Protein AF-A0A7R8D986-F1 (afdb_monomer_lite)

Radius of gyration: 17.62 Å; chains: 1; bounding box: 50×38×41 Å

Secondary structure (DSSP, 8-state):
-----TT-HHHHHHHHHHH-SS-SSEEEHHHHHHHHHHHHT-S---HHHHHHHHTTT-SS-SSEEEHHHHHHHHHHHHH-SS-SSS--HHHHHHHHHHHHHHHT--HHHHHHHHHHH-SS-SS---HHHHHHHHHTTS-SSSS-SS---

Structure (mmCIF, N/CA/C/O backbone):
data_AF-A0A7R8D986-F1
#
_entry.id   AF-A0A7R8D986-F1
#
loop_
_atom_site.group_PDB
_atom_site.id
_atom_site.type_symbol
_atom_site.label_atom_id
_atom_site.label_alt_id
_atom_site.label_comp_id
_atom_site.label_asym_id
_atom_site.label_entity_id
_atom_site.label_seq_id
_atom_site.pdbx_PDB_ins_code
_atom_site.Cartn_x
_atom_site.Cartn_y
_atom_site.Cartn_z
_atom_site.occupancy
_atom_site.B_iso_or_equiv
_atom_site.auth_seq_id
_atom_site.auth_comp_id
_atom_site.auth_asym_id
_atom_site.auth_atom_id
_atom_site.pdbx_PDB_model_num
ATOM 1 N N . MET A 1 1 ? 1.540 23.996 8.511 1.00 32.62 1 MET A N 1
ATOM 2 C CA . MET A 1 1 ? 0.911 22.698 8.197 1.00 32.62 1 MET A CA 1
ATOM 3 C C . MET A 1 1 ? 1.943 21.898 7.428 1.00 32.62 1 MET A C 1
ATOM 5 O O . MET A 1 1 ? 2.292 22.328 6.337 1.00 32.62 1 MET A O 1
ATOM 9 N N . ASN A 1 2 ? 2.507 20.838 8.016 1.00 36.06 2 ASN A N 1
ATOM 10 C CA . ASN A 1 2 ? 3.340 19.911 7.250 1.00 36.06 2 ASN A CA 1
ATOM 11 C C . ASN A 1 2 ? 2.400 19.148 6.324 1.00 36.06 2 ASN A C 1
ATOM 13 O O . ASN A 1 2 ? 1.544 18.403 6.794 1.00 36.06 2 ASN A O 1
ATOM 17 N N . VAL A 1 3 ? 2.515 19.403 5.026 1.00 41.81 3 VAL A N 1
ATOM 18 C CA . VAL A 1 3 ? 1.905 18.544 4.015 1.00 41.81 3 VAL A CA 1
ATOM 19 C C . VAL A 1 3 ? 2.599 17.195 4.165 1.00 41.81 3 VAL A C 1
ATOM 21 O O . VAL A 1 3 ? 3.823 17.134 4.070 1.00 41.81 3 VAL A O 1
ATOM 24 N N . LEU A 1 4 ? 1.841 16.155 4.513 1.00 49.06 4 LEU A N 1
ATOM 25 C CA . LEU A 1 4 ? 2.372 14.803 4.652 1.00 49.06 4 LEU A CA 1
ATOM 26 C C . LEU A 1 4 ? 3.023 14.405 3.325 1.00 49.06 4 LEU A C 1
ATOM 28 O O . LEU A 1 4 ? 2.374 14.427 2.279 1.00 49.06 4 LEU A O 1
ATOM 32 N N . ASN A 1 5 ? 4.319 14.124 3.373 1.00 50.72 5 ASN A N 1
ATOM 33 C CA . ASN A 1 5 ? 5.113 13.802 2.205 1.00 50.72 5 ASN A CA 1
ATOM 34 C C . ASN A 1 5 ? 5.192 12.280 2.085 1.00 50.72 5 ASN A C 1
ATOM 36 O O . ASN A 1 5 ? 5.918 11.630 2.824 1.00 50.72 5 ASN A O 1
ATOM 40 N N . PHE A 1 6 ? 4.408 11.699 1.181 1.00 59.72 6 PHE A N 1
ATOM 41 C CA . PHE A 1 6 ? 4.352 10.243 1.010 1.00 59.72 6 PHE A CA 1
ATOM 42 C C . PHE A 1 6 ? 5.547 9.693 0.202 1.00 59.72 6 PHE A C 1
ATOM 44 O O . PHE A 1 6 ? 5.717 8.484 0.113 1.00 59.72 6 PHE A O 1
ATOM 51 N N . ASP A 1 7 ? 6.403 10.572 -0.337 1.00 53.47 7 ASP A N 1
ATOM 52 C CA . ASP A 1 7 ? 7.548 10.258 -1.206 1.00 53.47 7 ASP A CA 1
ATOM 53 C C . ASP A 1 7 ? 8.819 9.744 -0.479 1.00 53.47 7 ASP A C 1
ATOM 55 O O . ASP A 1 7 ? 9.846 9.507 -1.135 1.00 53.47 7 ASP A O 1
ATOM 59 N N . ASN A 1 8 ? 8.817 9.619 0.855 1.00 59.62 8 ASN A N 1
ATOM 60 C CA . ASN A 1 8 ? 9.962 9.115 1.629 1.00 59.62 8 ASN A CA 1
ATOM 61 C C . ASN A 1 8 ? 9.539 7.973 2.579 1.00 59.62 8 ASN A C 1
ATOM 63 O O . ASN A 1 8 ? 8.622 8.172 3.375 1.00 59.62 8 ASN A O 1
ATOM 67 N N . PRO A 1 9 ? 10.207 6.800 2.560 1.00 59.06 9 PRO A N 1
ATOM 68 C CA . PRO A 1 9 ? 9.960 5.723 3.525 1.00 59.06 9 PRO A CA 1
ATOM 69 C C . PRO A 1 9 ? 10.075 6.140 5.002 1.00 59.06 9 PRO A C 1
ATOM 71 O O . PRO A 1 9 ? 9.339 5.610 5.833 1.00 59.06 9 PRO A O 1
ATOM 74 N N . GLU A 1 10 ? 10.945 7.094 5.349 1.00 64.75 10 GLU A N 1
ATOM 75 C CA . GLU A 1 10 ? 11.036 7.614 6.724 1.00 64.75 10 GLU A CA 1
ATOM 76 C C . GLU A 1 10 ? 9.780 8.410 7.112 1.00 64.75 10 GLU A C 1
ATOM 78 O O . GLU A 1 10 ? 9.214 8.192 8.185 1.00 64.75 10 GLU A O 1
ATOM 83 N N . ASP A 1 11 ? 9.277 9.243 6.194 1.00 72.19 11 ASP A N 1
ATOM 84 C CA . ASP A 1 11 ? 8.028 9.989 6.377 1.00 72.19 11 ASP A CA 1
ATOM 85 C C . ASP A 1 11 ? 6.827 9.024 6.477 1.00 72.19 11 ASP A C 1
ATOM 87 O O . ASP A 1 11 ? 5.925 9.234 7.290 1.00 72.19 11 ASP A O 1
ATOM 91 N N . LEU A 1 12 ? 6.824 7.922 5.712 1.00 74.06 12 LEU A N 1
ATOM 92 C CA . LEU A 1 12 ? 5.792 6.877 5.799 1.00 74.06 12 LEU A CA 1
ATOM 93 C C . LEU A 1 12 ? 5.775 6.200 7.172 1.00 74.06 12 LEU A C 1
ATOM 95 O O . LEU A 1 12 ? 4.698 5.957 7.720 1.00 74.06 12 LEU A O 1
ATOM 99 N N . LYS A 1 13 ? 6.950 5.933 7.751 1.00 79.19 13 LYS A N 1
ATOM 100 C CA . LYS A 1 13 ? 7.065 5.335 9.087 1.00 79.19 13 LYS A CA 1
ATOM 101 C C . LYS A 1 13 ? 6.571 6.279 10.173 1.00 79.19 13 LYS A C 1
ATOM 103 O O . LYS A 1 13 ? 5.851 5.851 11.073 1.00 79.19 13 LYS A O 1
ATOM 108 N N . GLU A 1 14 ? 6.882 7.568 10.064 1.00 82.50 14 GLU A N 1
ATOM 109 C CA . GLU A 1 14 ? 6.310 8.583 10.950 1.00 82.50 14 GLU A CA 1
ATOM 110 C C . GLU A 1 14 ? 4.788 8.688 10.825 1.00 82.50 14 GLU A C 1
ATOM 112 O O . GLU A 1 14 ? 4.104 8.908 11.824 1.00 82.50 14 GLU A O 1
ATOM 117 N N . ILE A 1 15 ? 4.246 8.575 9.611 1.00 80.75 15 ILE A N 1
ATOM 118 C CA . ILE A 1 15 ? 2.798 8.605 9.387 1.00 80.75 15 ILE A CA 1
ATOM 119 C C . ILE A 1 15 ? 2.147 7.388 10.041 1.00 80.75 15 ILE A C 1
ATOM 121 O O . ILE A 1 15 ? 1.174 7.566 10.768 1.00 80.75 15 ILE A O 1
ATOM 125 N N . PHE A 1 16 ? 2.706 6.191 9.849 1.00 85.06 16 PHE A N 1
ATOM 126 C CA . PHE A 1 16 ? 2.220 4.971 10.494 1.00 85.06 16 PHE A CA 1
ATOM 127 C C . PHE A 1 16 ? 2.184 5.129 12.018 1.00 85.06 16 PHE A C 1
ATOM 129 O O . PHE A 1 16 ? 1.139 4.958 12.632 1.00 85.06 16 PHE A O 1
ATOM 136 N N . GLN A 1 17 ? 3.279 5.603 12.618 1.00 86.44 17 GLN A N 1
ATOM 137 C CA . GLN A 1 17 ? 3.359 5.859 14.063 1.00 86.44 17 GLN A CA 1
ATOM 138 C C . GLN A 1 17 ? 2.419 6.966 14.564 1.00 86.44 17 GLN A C 1
ATOM 140 O O . GLN A 1 17 ? 2.131 7.037 15.755 1.00 86.44 17 GLN A O 1
ATOM 145 N N . LYS A 1 18 ? 1.981 7.881 13.692 1.00 84.50 18 LYS A N 1
ATOM 146 C CA . LYS A 1 18 ? 0.973 8.903 14.026 1.00 84.50 18 LYS A CA 1
ATOM 147 C C . LYS A 1 18 ? -0.455 8.366 13.923 1.00 84.50 18 LYS A C 1
ATOM 149 O O . LYS A 1 18 ? -1.350 8.964 14.522 1.00 84.50 18 LYS A O 1
ATOM 154 N N . MET A 1 19 ? -0.673 7.305 13.146 1.00 86.19 19 MET A N 1
ATOM 155 C CA . MET A 1 19 ? -1.956 6.606 13.063 1.00 86.19 19 MET A CA 1
ATOM 156 C C . MET A 1 19 ? -2.134 5.609 14.203 1.00 86.19 19 MET A C 1
ATOM 158 O O . MET A 1 19 ? -3.204 5.596 14.795 1.00 86.19 19 MET A O 1
ATOM 162 N N . ASP A 1 20 ? -1.089 4.835 14.497 1.00 88.94 20 ASP A N 1
ATOM 163 C CA . ASP A 1 20 ? -1.016 3.848 15.578 1.00 88.94 20 ASP A CA 1
ATOM 164 C C . ASP A 1 20 ? -0.971 4.566 16.942 1.00 88.94 20 ASP A C 1
ATOM 166 O O . ASP A 1 20 ? 0.075 5.033 17.413 1.00 88.94 20 ASP A O 1
ATOM 170 N N . TRP A 1 21 ? -2.148 4.786 17.528 1.00 85.69 21 TRP A N 1
ATOM 171 C CA . TRP A 1 21 ? -2.323 5.607 18.727 1.00 85.69 21 TRP A CA 1
ATOM 172 C C . TRP A 1 21 ? -2.028 4.828 19.995 1.00 85.69 21 TRP A C 1
ATOM 174 O O . TRP 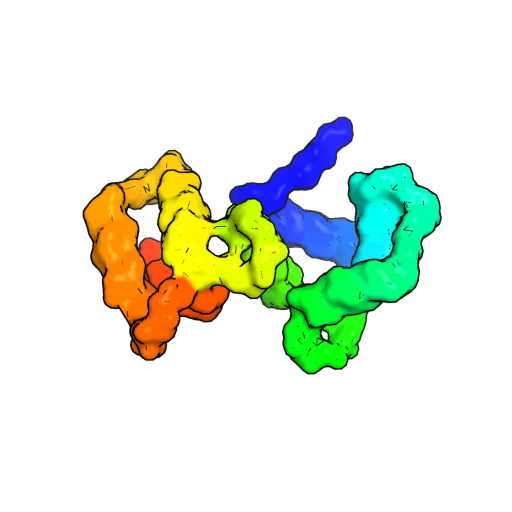A 1 21 ? -1.478 5.400 20.947 1.00 85.69 21 TRP A O 1
ATOM 184 N N . ASP A 1 22 ? -2.415 3.557 20.028 1.00 88.69 22 ASP A N 1
ATOM 185 C CA . ASP A 1 22 ? -2.142 2.676 21.158 1.00 88.69 22 ASP A CA 1
ATOM 186 C C . ASP A 1 22 ? -0.745 2.037 21.099 1.00 88.69 22 ASP A C 1
ATOM 188 O O . ASP A 1 22 ? -0.256 1.562 22.131 1.00 88.69 22 ASP A O 1
ATOM 192 N N . LYS A 1 23 ? -0.042 2.188 19.968 1.00 88.19 23 LYS A N 1
ATOM 193 C CA . LYS A 1 23 ? 1.329 1.722 19.729 1.00 88.19 23 LYS A CA 1
ATOM 194 C C . LYS A 1 23 ? 1.439 0.209 19.790 1.00 88.19 23 LYS A C 1
ATOM 196 O O . LYS A 1 23 ? 2.467 -0.311 20.240 1.00 88.19 23 LYS A O 1
ATOM 201 N N . ASP A 1 24 ? 0.388 -0.486 19.371 1.00 90.31 24 ASP A N 1
ATOM 202 C CA . ASP A 1 24 ? 0.379 -1.942 19.292 1.00 90.31 24 ASP A CA 1
ATOM 203 C C . ASP A 1 24 ? 1.135 -2.477 18.060 1.00 90.31 24 ASP A C 1
ATOM 205 O O . ASP A 1 24 ? 1.409 -3.677 17.969 1.00 90.31 24 ASP A O 1
ATOM 209 N N . GLY A 1 25 ? 1.583 -1.577 17.174 1.00 87.06 25 GLY A N 1
ATOM 210 C CA . GLY A 1 25 ? 2.324 -1.903 15.959 1.00 87.06 25 GLY A CA 1
ATOM 211 C C . GLY A 1 25 ? 1.424 -2.211 14.765 1.00 87.06 25 GLY A C 1
ATOM 212 O O . GLY A 1 25 ? 1.930 -2.627 13.717 1.00 87.06 25 GLY A O 1
ATOM 213 N N . THR A 1 26 ? 0.118 -1.999 14.901 1.00 91.19 26 THR A N 1
ATOM 214 C CA . THR A 1 26 ? -0.894 -2.172 13.866 1.00 91.19 26 THR A CA 1
ATOM 215 C C . THR A 1 26 ? -1.815 -0.955 13.802 1.00 91.19 26 THR A C 1
ATOM 217 O O . THR A 1 26 ? -1.811 -0.098 14.676 1.00 91.19 26 THR A O 1
ATOM 220 N N . ILE A 1 27 ? -2.573 -0.817 12.715 1.00 91.12 27 ILE A N 1
ATOM 221 C CA . ILE A 1 27 ? -3.596 0.224 12.592 1.00 91.12 27 ILE A CA 1
ATOM 222 C C . ILE A 1 27 ? -4.955 -0.456 12.533 1.00 91.12 27 ILE A C 1
ATOM 224 O O . ILE A 1 27 ? -5.314 -1.109 11.548 1.00 91.12 27 ILE A O 1
ATOM 228 N N . SER A 1 28 ? -5.744 -0.247 13.577 1.00 92.06 28 SER A N 1
ATOM 229 C CA . SER A 1 28 ? -7.129 -0.692 13.636 1.00 92.06 28 SER A CA 1
ATOM 230 C C . SER A 1 28 ? -8.039 0.155 12.737 1.00 92.06 28 SER A C 1
ATOM 232 O O . SER A 1 28 ? -7.762 1.311 12.395 1.00 92.06 28 SER A O 1
ATOM 234 N N . LEU A 1 29 ? -9.218 -0.374 12.400 1.00 89.50 29 LEU A N 1
ATOM 235 C CA . LEU A 1 29 ? -10.224 0.364 11.624 1.00 89.50 29 LEU A CA 1
ATOM 236 C C . LEU A 1 29 ? -10.662 1.681 12.300 1.00 89.50 29 LEU A C 1
ATOM 238 O O . LEU A 1 29 ? -11.018 2.649 11.621 1.00 89.50 29 LEU A O 1
ATOM 242 N N . GLY A 1 30 ? -10.622 1.738 13.635 1.00 89.50 30 GLY A N 1
ATOM 243 C CA . GLY A 1 30 ? -10.915 2.947 14.406 1.00 89.50 30 GLY A CA 1
ATOM 244 C C . GLY A 1 30 ? -9.854 4.034 14.222 1.00 89.50 30 GLY A C 1
ATOM 245 O O . GLY A 1 30 ? -10.196 5.196 13.987 1.00 89.50 30 GLY A O 1
ATOM 246 N N . GLU A 1 31 ? -8.583 3.649 14.263 1.00 90.69 31 GLU A N 1
ATOM 247 C CA . GLU A 1 31 ? -7.441 4.546 14.056 1.00 90.69 31 GLU A CA 1
ATOM 248 C C . GLU A 1 31 ? -7.368 5.033 12.613 1.00 90.69 31 GLU A C 1
ATOM 250 O O . GLU A 1 31 ? -7.259 6.236 12.364 1.00 90.69 31 GLU A O 1
ATOM 255 N N . PHE A 1 32 ? -7.573 4.132 11.650 1.00 87.69 32 PHE A N 1
ATOM 256 C CA . PHE A 1 32 ? -7.655 4.485 10.235 1.00 87.69 32 PHE A CA 1
ATOM 257 C C . PHE A 1 32 ? -8.776 5.504 9.965 1.00 87.69 32 PHE A C 1
ATOM 259 O O . PHE A 1 32 ? -8.581 6.501 9.262 1.00 87.69 32 PHE A O 1
ATOM 266 N N . LYS A 1 33 ? -9.949 5.326 10.593 1.00 87.50 33 LYS A N 1
ATOM 267 C CA . LYS A 1 33 ? -11.067 6.282 10.511 1.00 87.50 33 LYS A CA 1
ATOM 268 C C . LYS A 1 33 ? -10.698 7.648 11.081 1.00 87.50 33 LYS A C 1
ATOM 270 O O . LYS A 1 33 ? -11.029 8.672 10.479 1.00 87.50 33 LYS A O 1
ATOM 275 N N . ALA A 1 34 ? -10.052 7.677 12.243 1.00 86.50 34 ALA A N 1
ATOM 276 C CA . ALA A 1 34 ? -9.629 8.918 12.883 1.00 86.50 34 ALA A CA 1
ATOM 277 C C . ALA A 1 34 ? -8.593 9.667 12.032 1.00 86.50 34 ALA A C 1
ATOM 279 O O . ALA A 1 34 ? -8.692 10.888 11.852 1.00 86.50 34 ALA A O 1
ATOM 280 N N . PHE A 1 35 ? -7.654 8.932 11.437 1.00 84.38 35 PHE A N 1
ATOM 281 C CA . PHE A 1 35 ? -6.670 9.489 10.522 1.00 84.38 35 PHE A CA 1
ATOM 282 C C . PHE A 1 35 ? -7.314 10.081 9.262 1.00 84.38 35 PHE A C 1
ATOM 284 O O . PHE A 1 35 ? -6.998 11.214 8.885 1.00 84.38 35 PHE A O 1
ATOM 291 N N . LEU A 1 36 ? -8.258 9.369 8.634 1.00 81.12 36 LEU A N 1
ATOM 292 C CA . LEU A 1 36 ? -8.953 9.853 7.436 1.00 81.12 36 LEU A CA 1
ATOM 293 C C . LEU A 1 36 ? -9.750 11.131 7.700 1.00 81.12 36 LEU A C 1
ATOM 295 O O . LEU A 1 36 ? -9.666 12.067 6.906 1.00 81.12 36 LEU A O 1
ATOM 299 N N . LYS A 1 37 ? -10.465 11.206 8.830 1.00 82.75 37 LYS A N 1
ATOM 300 C CA . LYS A 1 37 ? -11.172 12.430 9.245 1.00 82.75 37 LYS A CA 1
ATOM 301 C C . LYS A 1 37 ? -10.222 13.616 9.376 1.00 82.75 37 LYS A C 1
ATOM 303 O O . LYS A 1 37 ? -10.495 14.694 8.855 1.00 82.75 37 LYS A O 1
ATOM 308 N N . THR A 1 38 ? -9.087 13.393 10.035 1.00 79.00 38 THR A N 1
ATOM 309 C CA . THR A 1 38 ? -8.076 14.431 10.274 1.00 79.00 38 THR A CA 1
ATOM 310 C C . THR A 1 38 ? -7.437 14.903 8.968 1.00 79.00 38 THR A C 1
ATOM 312 O O . THR A 1 38 ? -7.262 16.100 8.759 1.00 79.00 38 THR A O 1
ATOM 315 N N . THR A 1 39 ? -7.133 13.975 8.061 1.00 72.94 39 THR A N 1
ATOM 316 C CA . THR A 1 39 ? -6.443 14.262 6.794 1.00 72.94 39 THR A CA 1
ATOM 317 C C . THR A 1 39 ? -7.350 14.933 5.769 1.00 72.94 39 THR A C 1
ATOM 319 O O . THR A 1 39 ? -6.936 15.882 5.107 1.00 72.94 39 THR A O 1
ATOM 322 N N . ARG A 1 40 ? -8.598 14.467 5.644 1.00 73.12 40 ARG A N 1
ATOM 323 C CA . ARG A 1 40 ? -9.588 15.038 4.716 1.00 73.12 40 ARG A CA 1
ATOM 324 C C . ARG A 1 40 ? -10.253 16.301 5.262 1.00 73.12 40 ARG A C 1
ATOM 326 O O . ARG A 1 40 ? -10.950 16.978 4.515 1.00 73.12 40 ARG A O 1
ATOM 333 N N . ASN A 1 41 ? -10.021 16.631 6.537 1.00 74.50 41 ASN A N 1
ATOM 334 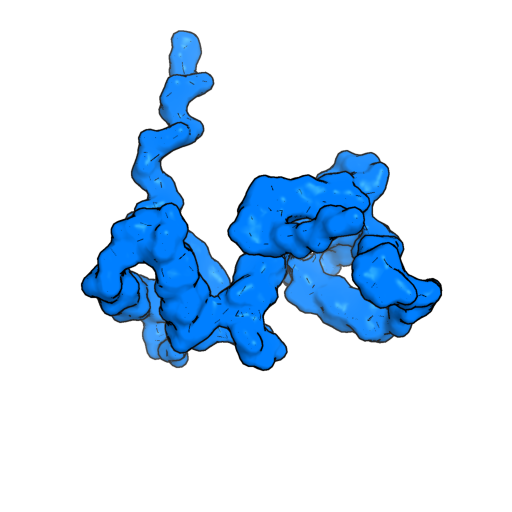C CA . ASN A 1 41 ? -10.702 17.712 7.247 1.00 74.50 41 ASN A CA 1
ATOM 335 C C . ASN A 1 41 ? -12.239 17.588 7.130 1.00 74.50 41 ASN A C 1
ATOM 337 O O . ASN A 1 41 ? -12.950 18.575 6.946 1.00 74.50 41 ASN A O 1
ATOM 341 N N . GLU A 1 42 ? -12.735 16.347 7.191 1.00 76.69 42 GLU A N 1
ATOM 342 C CA . GLU A 1 42 ? -14.151 15.982 7.092 1.00 76.69 42 GLU A CA 1
ATOM 343 C C . GLU A 1 42 ? -14.648 15.454 8.450 1.00 76.69 42 GLU A C 1
ATOM 345 O O . GLU A 1 42 ? -14.007 14.609 9.081 1.00 76.69 42 GLU A O 1
ATOM 350 N N . GLU A 1 43 ? -15.822 15.907 8.905 1.00 70.94 43 GLU A N 1
ATOM 351 C CA . GLU A 1 43 ? -16.392 15.488 10.200 1.00 70.94 43 GLU A CA 1
ATOM 352 C C . GLU A 1 43 ? -16.907 14.035 10.195 1.00 70.94 43 GLU A C 1
ATOM 354 O O . GLU A 1 43 ? -16.973 13.364 11.237 1.00 70.94 43 GLU A O 1
ATOM 359 N N . SER A 1 44 ? -17.229 13.504 9.015 1.00 73.88 44 SER A N 1
ATOM 360 C CA . SER A 1 44 ? -17.770 12.160 8.828 1.00 73.88 44 SER A CA 1
ATOM 361 C C . SER A 1 44 ? -17.157 11.482 7.612 1.00 73.88 44 SER A C 1
ATOM 363 O O . SER A 1 44 ? -17.203 12.029 6.519 1.00 73.88 44 SER A O 1
ATOM 365 N N . VAL A 1 45 ? -16.677 10.257 7.807 1.00 77.31 45 VAL A N 1
ATOM 366 C CA . VAL A 1 45 ? -16.308 9.341 6.725 1.00 77.31 45 VAL A CA 1
ATOM 367 C C . VAL A 1 45 ? -17.416 8.298 6.642 1.00 77.31 45 VAL A C 1
ATOM 369 O O . VAL A 1 45 ? -17.872 7.822 7.686 1.00 77.31 45 VAL A O 1
ATOM 372 N N . ASN A 1 46 ? -17.872 7.980 5.432 1.00 84.81 46 ASN A N 1
ATOM 373 C CA . ASN A 1 46 ? -18.855 6.925 5.212 1.00 84.81 46 ASN A CA 1
ATOM 374 C C . ASN A 1 46 ? -18.256 5.570 5.632 1.00 84.81 46 ASN A C 1
ATOM 376 O O . ASN A 1 46 ? -17.161 5.220 5.198 1.00 84.81 46 ASN A O 1
ATOM 380 N N . ASP A 1 47 ? -18.965 4.815 6.472 1.00 85.50 47 ASP A N 1
ATOM 381 C CA . ASP A 1 47 ? -18.476 3.537 7.000 1.00 85.50 47 ASP A CA 1
ATOM 382 C C . ASP A 1 47 ? -18.272 2.470 5.912 1.00 85.50 47 ASP A C 1
ATOM 384 O O . ASP A 1 47 ? -17.371 1.644 6.043 1.00 85.50 47 ASP A O 1
ATOM 388 N N . ASP A 1 48 ? -19.055 2.490 4.832 1.00 85.75 48 ASP A N 1
ATOM 389 C CA . ASP A 1 48 ? -18.894 1.562 3.707 1.00 85.75 48 ASP A CA 1
ATOM 390 C C . ASP A 1 48 ? -17.657 1.913 2.869 1.00 85.75 48 ASP A C 1
ATOM 392 O O . ASP A 1 48 ? -16.893 1.029 2.487 1.00 85.75 48 ASP A O 1
ATOM 396 N N . GLU A 1 49 ? -17.409 3.207 2.637 1.00 82.44 49 GLU A N 1
ATOM 397 C CA . GLU A 1 49 ? -16.200 3.690 1.952 1.00 82.44 49 GLU A CA 1
ATOM 398 C C . GLU A 1 49 ? -14.945 3.406 2.786 1.00 82.44 49 GLU A C 1
ATOM 400 O O . GLU A 1 49 ? -13.940 2.938 2.255 1.00 82.44 49 GLU A O 1
ATOM 405 N N . LEU A 1 50 ? -15.027 3.625 4.102 1.00 85.25 50 LEU A N 1
ATOM 406 C CA . LEU A 1 50 ? -13.967 3.316 5.054 1.00 85.25 50 LEU A CA 1
ATOM 407 C C . LEU A 1 50 ? -13.610 1.831 5.020 1.00 85.25 50 LEU A C 1
ATOM 409 O O . LEU A 1 50 ? -12.439 1.499 4.873 1.00 85.25 50 LEU A O 1
ATOM 413 N N . LYS A 1 51 ? -14.605 0.945 5.143 1.00 85.19 51 LYS A N 1
ATOM 414 C CA . LYS A 1 51 ? -14.391 -0.509 5.103 1.00 85.19 51 LYS A CA 1
ATOM 415 C C . LYS A 1 51 ? -13.822 -0.955 3.766 1.00 85.19 51 LYS A C 1
ATOM 417 O O . LYS A 1 51 ? -12.940 -1.804 3.742 1.00 85.19 51 LYS A O 1
ATOM 422 N N . LEU A 1 52 ? -14.292 -0.370 2.664 1.00 84.25 52 LEU A N 1
ATOM 423 C CA . LEU A 1 52 ? -13.771 -0.674 1.336 1.00 84.25 52 LEU A CA 1
ATOM 424 C C . LEU A 1 52 ? -12.308 -0.240 1.189 1.00 84.25 52 LEU A C 1
ATOM 426 O O . LEU A 1 52 ? -11.512 -0.984 0.630 1.00 84.25 52 LEU A O 1
ATOM 430 N N . ALA A 1 53 ? -11.949 0.950 1.673 1.00 82.12 53 ALA A N 1
ATOM 431 C CA . ALA A 1 53 ? -10.569 1.430 1.653 1.00 82.12 53 ALA A CA 1
ATOM 432 C C . ALA A 1 53 ? -9.670 0.597 2.575 1.00 82.12 53 ALA A C 1
ATOM 434 O O . ALA A 1 53 ? -8.575 0.224 2.172 1.00 82.12 53 ALA A O 1
ATOM 435 N N . PHE A 1 54 ? -10.157 0.259 3.769 1.00 86.00 54 PHE A N 1
ATOM 436 C CA . PHE A 1 54 ? -9.446 -0.575 4.732 1.00 86.00 54 PHE A CA 1
ATOM 437 C C . PHE A 1 54 ? -9.170 -1.969 4.159 1.00 86.00 54 PHE A C 1
ATOM 439 O O . PHE A 1 54 ? -8.023 -2.387 4.106 1.00 86.00 54 PHE A O 1
ATOM 446 N N . SER A 1 55 ? -10.188 -2.627 3.598 1.00 85.94 55 SER A N 1
ATOM 447 C CA . SER A 1 55 ? -10.075 -3.958 2.980 1.00 85.94 55 SER A CA 1
ATOM 448 C C . SER A 1 55 ? -9.184 -4.001 1.733 1.00 85.94 55 SER A C 1
ATOM 450 O O . SER A 1 55 ? -8.855 -5.083 1.260 1.00 85.94 55 SER A O 1
ATOM 452 N N . LYS A 1 56 ? -8.827 -2.852 1.148 1.00 81.38 56 LYS A N 1
ATOM 453 C CA . LYS A 1 56 ? -7.836 -2.798 0.063 1.00 81.38 56 LYS A CA 1
ATOM 454 C C . LYS A 1 56 ? -6.396 -2.817 0.576 1.00 81.38 56 LYS A C 1
ATOM 456 O O . LYS A 1 56 ? -5.500 -3.079 -0.222 1.00 81.38 56 LYS A O 1
ATOM 461 N N . ILE A 1 57 ? -6.189 -2.458 1.842 1.00 83.81 57 ILE A N 1
ATOM 462 C CA . ILE A 1 57 ? -4.879 -2.377 2.493 1.00 83.81 57 ILE A CA 1
ATOM 463 C C . ILE A 1 57 ? -4.652 -3.615 3.359 1.00 83.81 57 ILE A C 1
ATOM 465 O O . ILE A 1 57 ? -3.572 -4.176 3.299 1.00 83.81 57 ILE A O 1
ATOM 469 N N . ASP A 1 58 ? -5.667 -4.034 4.112 1.00 88.06 58 ASP A N 1
ATOM 470 C CA . ASP A 1 58 ? -5.705 -5.279 4.884 1.00 88.06 58 ASP A CA 1
ATOM 471 C C . ASP A 1 58 ? -5.751 -6.478 3.920 1.00 88.06 58 ASP A C 1
ATOM 473 O O . ASP A 1 58 ? -6.806 -6.808 3.365 1.00 88.06 58 ASP A O 1
ATOM 477 N N . ILE A 1 59 ? -4.581 -7.053 3.629 1.00 82.38 59 ILE A N 1
ATOM 478 C CA . ILE A 1 59 ? -4.408 -8.121 2.636 1.00 82.38 59 ILE A CA 1
ATOM 479 C C . ILE A 1 59 ? -4.701 -9.479 3.263 1.00 82.38 59 ILE A C 1
ATOM 481 O O . ILE A 1 59 ? -5.262 -10.353 2.593 1.00 82.38 59 ILE A O 1
ATOM 485 N N . ASP A 1 60 ? -4.309 -9.675 4.522 1.00 83.38 60 ASP A N 1
ATOM 486 C CA . ASP A 1 60 ? -4.504 -10.948 5.215 1.00 83.38 60 ASP A CA 1
ATOM 487 C C . ASP A 1 60 ? -5.896 -11.097 5.859 1.00 83.38 60 ASP A C 1
ATOM 489 O O . ASP A 1 60 ? -6.322 -12.221 6.152 1.00 83.38 60 ASP A O 1
ATOM 493 N N . GLY A 1 61 ? -6.653 -10.001 5.965 1.00 85.19 61 GLY A N 1
ATOM 494 C CA . GLY A 1 61 ? -8.034 -9.980 6.432 1.00 85.19 61 GLY A CA 1
ATOM 495 C C . GLY A 1 61 ? -8.166 -10.123 7.945 1.00 85.19 61 GLY A C 1
ATOM 496 O O . GLY A 1 61 ? -9.246 -10.491 8.434 1.00 85.19 61 GLY A O 1
ATOM 497 N N . ASP A 1 62 ? -7.097 -9.880 8.706 1.00 89.44 62 ASP A N 1
ATOM 498 C CA . ASP A 1 62 ? -7.121 -9.954 10.165 1.00 89.44 62 ASP A CA 1
ATOM 499 C C . ASP A 1 62 ? -7.782 -8.729 10.826 1.00 89.44 62 ASP A C 1
ATOM 501 O O . ASP A 1 62 ? -8.050 -8.759 12.029 1.00 89.44 62 ASP A O 1
ATOM 505 N N . HIS A 1 63 ? -8.195 -7.739 10.022 1.00 87.62 63 HIS A N 1
ATOM 506 C CA . HIS A 1 63 ? -8.805 -6.467 10.424 1.00 87.62 63 HIS A CA 1
ATOM 507 C C . HIS A 1 63 ? -7.835 -5.481 11.095 1.00 87.62 63 HIS A C 1
ATOM 509 O O . HIS A 1 63 ? -8.284 -4.504 11.712 1.00 87.62 63 HIS A O 1
ATOM 515 N N . TYR A 1 64 ? -6.531 -5.692 10.928 1.00 91.06 64 TYR A N 1
ATOM 516 C CA . TYR A 1 64 ? -5.455 -4.827 11.391 1.00 91.06 64 TYR A CA 1
ATOM 517 C C . TYR A 1 64 ? -4.480 -4.559 10.248 1.00 91.06 64 TYR A C 1
ATOM 519 O O . TYR A 1 64 ? -3.967 -5.470 9.623 1.00 91.06 64 TYR A O 1
ATOM 527 N N . ILE A 1 65 ? -4.162 -3.291 9.994 1.00 88.88 65 ILE A N 1
ATOM 528 C CA . ILE A 1 65 ? -3.159 -2.956 8.980 1.00 88.88 65 ILE A CA 1
ATOM 529 C C . ILE A 1 65 ? -1.777 -2.985 9.632 1.00 88.88 65 ILE A C 1
ATOM 531 O O . ILE A 1 65 ? -1.456 -2.134 10.468 1.00 88.88 65 ILE A O 1
ATOM 535 N N . LYS A 1 66 ? -0.933 -3.929 9.225 1.00 89.50 66 LYS A N 1
ATOM 536 C CA . LYS A 1 66 ? 0.469 -4.010 9.670 1.00 89.50 66 LYS A CA 1
ATOM 537 C C . LYS A 1 66 ? 1.345 -3.014 8.923 1.00 89.50 66 LYS A C 1
ATOM 539 O O . LYS A 1 66 ? 0.989 -2.505 7.860 1.00 89.50 66 LYS A O 1
ATOM 544 N N . TRP A 1 67 ? 2.544 -2.760 9.452 1.00 84.06 67 TRP A N 1
ATOM 545 C CA . TRP A 1 67 ? 3.535 -1.910 8.779 1.00 84.06 67 TRP A CA 1
ATOM 546 C C . TRP A 1 67 ? 3.809 -2.359 7.337 1.00 84.06 67 TRP A C 1
ATOM 548 O O . TRP A 1 67 ? 3.897 -1.527 6.437 1.00 84.06 67 TRP A O 1
ATOM 558 N N . GLU A 1 68 ? 3.924 -3.667 7.120 1.00 81.44 68 GLU A N 1
ATOM 559 C CA . GLU A 1 68 ? 4.200 -4.264 5.813 1.00 81.44 68 GLU A CA 1
ATOM 560 C C . GLU A 1 68 ? 3.087 -3.920 4.817 1.00 81.44 68 GLU A C 1
ATOM 562 O O . GLU A 1 68 ? 3.356 -3.321 3.777 1.00 81.44 68 GLU A O 1
ATOM 567 N N . GLU A 1 69 ? 1.834 -4.169 5.192 1.00 85.12 69 GLU A N 1
ATOM 568 C CA . GLU A 1 69 ? 0.641 -3.862 4.396 1.00 85.12 69 GLU A CA 1
ATOM 569 C C . GLU A 1 69 ? 0.470 -2.363 4.141 1.00 85.12 69 GLU A C 1
ATOM 571 O O . GLU A 1 69 ? 0.174 -1.934 3.024 1.00 85.12 69 GLU A O 1
ATOM 576 N N . PHE A 1 70 ? 0.721 -1.540 5.160 1.00 83.56 70 PHE A N 1
ATOM 577 C CA . PHE A 1 70 ? 0.682 -0.089 5.035 1.00 83.56 70 PHE A CA 1
ATOM 578 C C . PHE A 1 70 ? 1.739 0.421 4.055 1.00 83.56 70 PHE A C 1
ATOM 580 O O . PHE A 1 70 ? 1.438 1.229 3.172 1.00 83.56 70 PHE A O 1
ATOM 587 N N . SER A 1 71 ? 2.981 -0.045 4.199 1.00 76.69 71 SER A N 1
ATOM 588 C CA . SER A 1 71 ? 4.085 0.350 3.326 1.00 76.69 71 SER A CA 1
ATOM 589 C C . SER A 1 71 ? 3.825 -0.080 1.884 1.00 76.69 71 SER A C 1
ATOM 591 O O . SER A 1 71 ? 4.044 0.703 0.960 1.00 76.69 71 SER A O 1
ATOM 593 N N . ASP A 1 72 ? 3.242 -1.261 1.696 1.00 75.44 72 ASP A N 1
ATOM 594 C CA . ASP A 1 72 ? 2.896 -1.818 0.395 1.00 75.44 72 ASP A CA 1
ATOM 595 C C . ASP A 1 72 ? 1.790 -1.033 -0.282 1.00 75.44 72 ASP A C 1
ATOM 597 O O . ASP A 1 72 ? 1.926 -0.656 -1.448 1.00 75.44 72 ASP A O 1
ATOM 601 N N . ALA A 1 73 ? 0.727 -0.715 0.454 1.00 76.31 73 ALA A N 1
ATOM 602 C CA . ALA A 1 73 ? -0.344 0.129 -0.047 1.00 76.31 73 ALA A CA 1
ATOM 603 C C . ALA A 1 73 ? 0.171 1.525 -0.417 1.00 76.31 73 ALA A C 1
ATOM 605 O O . ALA A 1 73 ? -0.178 2.046 -1.475 1.00 76.31 73 ALA A O 1
ATOM 606 N N . MET A 1 74 ? 1.042 2.121 0.399 1.00 74.56 74 MET A N 1
ATOM 607 C CA . MET A 1 74 ? 1.610 3.446 0.127 1.00 74.56 74 MET A CA 1
ATOM 608 C C . MET A 1 74 ? 2.558 3.452 -1.074 1.00 74.56 74 MET A C 1
ATOM 610 O O . MET A 1 74 ? 2.551 4.406 -1.856 1.00 74.56 74 MET A O 1
ATOM 614 N N . ILE A 1 75 ? 3.352 2.396 -1.258 1.00 68.44 75 ILE A N 1
ATOM 615 C CA . ILE A 1 75 ? 4.177 2.205 -2.457 1.00 68.44 75 ILE A CA 1
ATOM 616 C C . ILE A 1 75 ? 3.271 2.031 -3.676 1.00 68.44 75 ILE A C 1
ATOM 618 O O . ILE A 1 75 ? 3.466 2.697 -4.693 1.00 68.44 75 ILE A O 1
ATOM 622 N N . LYS A 1 76 ? 2.236 1.195 -3.564 1.00 67.81 76 LYS A N 1
ATOM 623 C CA . LYS A 1 76 ? 1.276 0.949 -4.639 1.00 67.81 76 LYS A CA 1
ATOM 624 C C . LYS A 1 76 ? 0.576 2.235 -5.070 1.00 67.81 76 LYS A C 1
ATOM 626 O O . LYS A 1 76 ? 0.596 2.529 -6.253 1.00 67.81 76 LYS A O 1
ATOM 631 N N . ILE A 1 77 ? 0.073 3.050 -4.142 1.00 67.25 77 ILE A N 1
ATOM 632 C CA . ILE A 1 77 ? -0.580 4.343 -4.435 1.00 67.25 77 ILE A CA 1
ATOM 633 C C . ILE A 1 77 ? 0.364 5.325 -5.152 1.00 67.25 77 ILE A C 1
ATOM 635 O O . ILE A 1 77 ? -0.073 6.124 -5.976 1.00 67.25 77 ILE A O 1
ATOM 639 N N . GLN A 1 78 ? 1.665 5.290 -4.855 1.00 66.00 78 GLN A N 1
ATOM 640 C CA . GLN A 1 78 ? 2.640 6.169 -5.510 1.00 66.00 78 GLN A CA 1
ATOM 641 C C . GLN A 1 78 ? 3.004 5.730 -6.932 1.00 66.00 78 GLN A C 1
ATOM 643 O O . GLN A 1 78 ? 3.403 6.567 -7.748 1.00 66.00 78 GLN A O 1
ATOM 648 N N . ILE A 1 79 ? 2.901 4.432 -7.218 1.00 67.19 79 ILE A N 1
ATOM 649 C CA . ILE A 1 79 ? 3.267 3.841 -8.509 1.00 67.19 79 ILE A CA 1
ATOM 650 C C . ILE A 1 79 ? 2.044 3.748 -9.428 1.00 67.19 79 ILE A C 1
ATOM 652 O O . ILE A 1 79 ? 2.144 4.111 -10.601 1.00 67.19 79 ILE A O 1
ATOM 656 N N . ASP A 1 80 ? 0.905 3.312 -8.893 1.00 68.81 80 ASP A N 1
ATOM 657 C CA . ASP A 1 80 ? -0.388 3.177 -9.566 1.00 68.81 80 ASP A CA 1
ATOM 658 C C . ASP A 1 80 ? -0.993 4.562 -9.860 1.00 68.81 80 ASP A C 1
ATOM 660 O O . ASP A 1 80 ? -1.830 5.107 -9.140 1.00 68.81 80 ASP A O 1
ATOM 664 N N . TYR A 1 81 ? -0.501 5.177 -10.935 1.00 68.12 81 TYR A N 1
ATOM 665 C CA . TYR A 1 81 ? -0.869 6.533 -11.332 1.00 68.12 81 TYR A CA 1
ATOM 666 C C . TYR A 1 81 ? -2.314 6.643 -11.836 1.00 68.12 81 TYR A C 1
ATOM 668 O O . TYR A 1 81 ? -2.889 7.734 -11.790 1.00 68.12 81 TYR A O 1
ATOM 676 N N . ASN A 1 82 ? -2.881 5.563 -12.378 1.00 68.50 82 ASN A N 1
ATOM 677 C CA . ASN A 1 82 ? -4.250 5.549 -12.893 1.00 68.50 82 ASN A CA 1
ATOM 678 C C . ASN A 1 82 ? -5.278 5.063 -11.843 1.00 68.50 82 ASN A C 1
ATOM 680 O O . ASN A 1 82 ? -6.479 5.240 -12.061 1.00 68.50 82 ASN A O 1
ATOM 684 N N . ASN A 1 83 ? -4.803 4.548 -10.700 1.00 65.94 83 ASN A N 1
ATOM 685 C CA . ASN A 1 83 ? -5.576 4.037 -9.569 1.00 65.94 83 ASN A CA 1
ATOM 686 C C . ASN A 1 83 ? -6.531 2.893 -9.958 1.00 65.94 83 ASN A C 1
ATOM 688 O O . ASN A 1 83 ? -7.636 2.782 -9.414 1.00 65.94 83 ASN A O 1
ATOM 692 N N . ASP A 1 84 ? -6.134 2.071 -10.933 1.00 71.25 84 ASP A N 1
ATOM 693 C CA . ASP A 1 84 ? -6.887 0.894 -11.377 1.00 71.25 84 ASP A CA 1
ATOM 694 C C . ASP A 1 84 ? -6.647 -0.335 -10.485 1.00 71.25 84 ASP A C 1
ATOM 696 O O . ASP A 1 84 ? -7.349 -1.343 -10.612 1.00 71.25 84 ASP A O 1
ATOM 700 N N . GLY A 1 85 ? -5.728 -0.228 -9.522 1.00 65.38 85 GLY A N 1
ATOM 701 C CA . GLY A 1 85 ? -5.386 -1.277 -8.573 1.00 65.38 85 GLY A CA 1
ATOM 702 C C . GLY A 1 85 ? -4.333 -2.255 -9.090 1.00 65.38 85 GLY A C 1
ATOM 703 O O . GLY A 1 85 ? -3.986 -3.189 -8.356 1.00 65.38 85 GLY A O 1
ATOM 704 N N . TYR A 1 86 ? -3.803 -2.051 -10.293 1.00 66.44 86 TYR A N 1
ATOM 705 C CA . TYR A 1 86 ? -2.716 -2.810 -10.895 1.00 66.44 86 TYR A CA 1
ATOM 706 C C . TYR A 1 86 ? -1.525 -1.892 -11.175 1.00 66.44 86 TYR A C 1
ATOM 708 O O . TYR A 1 86 ? -1.658 -0.697 -11.398 1.00 66.44 86 TYR A O 1
ATOM 716 N N . ILE A 1 87 ? -0.323 -2.464 -11.155 1.00 67.06 87 ILE A N 1
ATOM 717 C CA . ILE A 1 87 ? 0.881 -1.749 -11.573 1.00 67.06 87 ILE A CA 1
ATOM 718 C C . ILE A 1 87 ? 1.212 -2.230 -12.982 1.00 67.06 87 ILE A C 1
ATOM 720 O O . ILE A 1 87 ? 1.639 -3.362 -13.208 1.00 67.06 87 ILE A O 1
ATOM 724 N N . THR A 1 88 ? 0.981 -1.375 -13.971 1.00 71.75 88 THR A N 1
ATOM 725 C CA . THR A 1 88 ? 1.392 -1.667 -15.345 1.00 71.75 88 THR A CA 1
ATOM 726 C C . THR A 1 88 ? 2.890 -1.408 -15.521 1.00 71.75 88 THR A C 1
ATOM 728 O O . THR A 1 88 ? 3.469 -0.568 -14.822 1.00 71.75 88 THR A O 1
ATOM 731 N N . PRO A 1 89 ? 3.539 -2.011 -16.536 1.00 69.38 89 PRO A N 1
ATOM 732 C CA . PRO A 1 89 ? 4.921 -1.678 -16.868 1.00 69.38 89 PRO A CA 1
ATOM 733 C C . PRO A 1 89 ? 5.134 -0.173 -17.076 1.00 69.38 89 PRO A C 1
ATOM 735 O O . PRO A 1 89 ? 6.170 0.371 -16.713 1.00 69.38 89 PRO A O 1
ATOM 738 N N . LYS A 1 90 ? 4.139 0.550 -17.605 1.00 71.81 90 LYS A N 1
ATOM 739 C CA . LYS A 1 90 ? 4.225 2.005 -17.807 1.00 71.81 90 LYS A CA 1
ATOM 740 C C . LYS A 1 90 ? 4.270 2.777 -16.487 1.00 71.81 90 LYS A C 1
ATOM 742 O O . LYS A 1 90 ? 5.035 3.736 -16.383 1.00 71.81 90 LYS A O 1
ATOM 747 N N . GLU A 1 91 ? 3.474 2.371 -15.506 1.00 75.94 91 GLU A N 1
ATOM 748 C CA . GLU A 1 91 ? 3.465 2.937 -14.151 1.00 75.94 91 GLU A CA 1
ATOM 749 C C . GLU A 1 91 ? 4.755 2.629 -13.408 1.00 75.94 91 GLU A C 1
ATOM 751 O O . GLU A 1 91 ? 5.419 3.548 -12.923 1.00 75.94 91 GLU A O 1
ATOM 756 N N . ALA A 1 92 ? 5.185 1.369 -13.447 1.00 70.44 92 ALA A N 1
ATOM 757 C CA . ALA A 1 92 ? 6.453 0.926 -12.889 1.00 70.44 92 ALA A CA 1
ATOM 758 C C . ALA A 1 92 ? 7.644 1.709 -13.474 1.00 70.44 92 ALA A C 1
ATOM 760 O O . ALA A 1 92 ? 8.469 2.235 -12.731 1.00 70.44 92 ALA A O 1
ATOM 761 N N . ILE A 1 93 ? 7.700 1.887 -14.801 1.00 69.81 93 ILE A N 1
ATOM 762 C CA . ILE A 1 93 ? 8.736 2.679 -15.488 1.00 69.81 93 ILE A CA 1
ATOM 763 C C . ILE A 1 93 ? 8.683 4.146 -15.081 1.00 69.81 93 ILE A C 1
ATOM 765 O O . ILE A 1 93 ? 9.724 4.791 -14.956 1.00 69.81 93 ILE A O 1
ATOM 769 N N . LYS A 1 94 ? 7.488 4.712 -14.907 1.00 73.81 94 LYS A N 1
ATOM 770 C CA . LYS A 1 94 ? 7.331 6.108 -14.489 1.00 73.81 94 LYS A CA 1
ATOM 771 C C . LYS A 1 94 ? 7.858 6.305 -13.067 1.00 73.81 94 LYS A C 1
ATOM 773 O O . LYS A 1 94 ? 8.611 7.253 -12.840 1.00 73.81 94 LYS A O 1
ATOM 778 N N . ALA A 1 95 ? 7.546 5.383 -12.158 1.00 71.56 95 ALA A N 1
ATOM 779 C CA . ALA A 1 95 ? 8.100 5.361 -10.809 1.00 71.56 95 ALA A CA 1
ATOM 780 C C . ALA A 1 95 ? 9.627 5.175 -10.825 1.00 71.56 95 ALA A C 1
ATOM 782 O O . ALA A 1 95 ? 10.347 5.972 -10.225 1.00 71.56 95 ALA A O 1
ATOM 783 N N . PHE A 1 96 ? 10.146 4.224 -11.608 1.00 69.25 96 PHE A N 1
ATOM 784 C CA . PHE A 1 96 ? 11.589 4.011 -11.779 1.00 69.25 96 PHE A CA 1
ATOM 785 C C . PHE A 1 96 ? 12.306 5.221 -12.374 1.00 69.25 96 PHE A C 1
ATOM 787 O O . PHE A 1 96 ? 13.413 5.546 -11.956 1.00 69.25 96 PHE A O 1
ATOM 794 N N . LYS A 1 97 ? 11.686 5.935 -13.319 1.00 68.62 97 LYS A N 1
ATOM 795 C CA . LYS A 1 97 ? 12.237 7.180 -13.868 1.00 68.62 97 LYS A CA 1
ATOM 796 C C . LYS A 1 97 ? 12.304 8.285 -12.818 1.00 68.62 97 LYS A C 1
ATOM 798 O O . LYS A 1 97 ? 13.273 9.033 -12.828 1.00 68.62 97 LYS A O 1
ATOM 803 N N . LYS A 1 98 ? 11.332 8.366 -11.908 1.00 66.44 98 LYS A N 1
ATOM 804 C CA . LYS A 1 98 ? 11.369 9.297 -10.768 1.00 66.44 98 LYS A CA 1
ATOM 805 C C . LYS A 1 98 ? 12.486 8.919 -9.786 1.00 66.44 98 LYS A C 1
ATOM 807 O O . LYS A 1 98 ? 13.227 9.783 -9.327 1.00 66.44 98 LYS A O 1
ATOM 812 N N . LEU A 1 99 ? 12.671 7.622 -9.532 1.00 62.06 99 LEU A N 1
ATOM 813 C CA . LEU A 1 99 ? 13.768 7.100 -8.707 1.00 62.06 99 LEU A CA 1
ATOM 814 C C . LEU A 1 99 ? 15.142 7.307 -9.358 1.00 62.06 99 LEU A C 1
ATOM 816 O O . LEU A 1 99 ? 16.108 7.567 -8.651 1.00 62.06 99 LEU A O 1
ATOM 820 N N . ARG A 1 100 ? 15.240 7.277 -10.694 1.00 61.94 100 ARG A N 1
ATOM 821 C CA . ARG A 1 100 ? 16.488 7.508 -11.443 1.00 61.94 100 ARG A CA 1
ATOM 822 C C . ARG A 1 100 ? 17.131 8.855 -11.106 1.00 61.94 100 ARG A C 1
ATOM 824 O O . ARG A 1 100 ? 18.348 8.943 -11.019 1.00 61.94 100 ARG A O 1
ATOM 831 N N . GLU A 1 101 ? 16.312 9.892 -10.927 1.00 58.53 101 GLU A N 1
ATOM 832 C CA . GLU A 1 101 ? 16.779 11.248 -10.629 1.00 58.53 101 GLU A CA 1
ATOM 833 C C . GLU A 1 101 ? 17.273 11.344 -9.183 1.00 58.53 101 GLU A C 1
ATOM 835 O O . GLU A 1 101 ? 18.128 12.170 -8.883 1.00 58.53 101 GLU A O 1
ATOM 840 N N . ARG A 1 102 ? 16.779 10.456 -8.309 1.00 52.69 102 ARG A N 1
ATOM 841 C CA . ARG A 1 102 ? 17.169 10.356 -6.900 1.00 52.69 102 ARG A CA 1
ATOM 842 C C . ARG A 1 102 ? 18.392 9.453 -6.676 1.00 52.69 102 ARG A C 1
ATOM 844 O O . ARG A 1 102 ? 19.226 9.787 -5.847 1.00 52.69 102 ARG A O 1
ATOM 851 N N . PHE A 1 103 ? 18.511 8.350 -7.417 1.00 52.94 103 PHE A N 1
ATOM 852 C CA . PHE A 1 103 ? 19.523 7.298 -7.215 1.00 52.94 103 PHE A CA 1
ATOM 853 C C . PHE A 1 103 ? 20.525 7.146 -8.379 1.00 52.94 103 PHE A C 1
ATOM 855 O O . PHE A 1 103 ? 21.253 6.162 -8.437 1.00 52.94 103 PHE A O 1
ATOM 862 N N . ALA A 1 104 ? 20.566 8.096 -9.323 1.00 58.97 104 ALA A N 1
ATOM 863 C CA . ALA A 1 104 ? 21.461 8.090 -10.492 1.00 58.97 104 ALA A CA 1
ATOM 864 C C . ALA A 1 104 ? 21.382 6.812 -11.364 1.00 58.97 104 ALA A C 1
ATOM 866 O O . ALA A 1 104 ? 22.381 6.339 -11.903 1.00 58.97 104 ALA A O 1
ATOM 867 N N . ILE A 1 105 ? 20.178 6.257 -11.532 1.00 58.72 105 ILE A N 1
ATOM 868 C CA . ILE A 1 105 ? 19.945 5.048 -12.339 1.00 58.72 105 ILE A CA 1
ATOM 869 C C . ILE A 1 105 ? 19.943 5.414 -13.835 1.00 58.72 105 ILE A C 1
ATOM 871 O O . ILE A 1 105 ? 19.243 6.337 -14.262 1.00 58.72 105 ILE A O 1
ATOM 875 N N . HIS A 1 106 ? 20.693 4.680 -14.659 1.00 62.44 106 HIS A N 1
ATOM 876 C CA . HIS A 1 106 ? 20.779 4.921 -16.103 1.00 62.44 106 HIS A CA 1
ATOM 877 C C . HIS A 1 106 ? 19.633 4.258 -16.895 1.00 62.44 106 HIS A C 1
ATOM 879 O O . HIS A 1 106 ? 19.119 3.208 -16.522 1.00 62.44 106 HIS A O 1
ATOM 885 N N . GLU A 1 107 ? 19.255 4.839 -18.043 1.00 63.09 107 GLU A N 1
ATOM 886 C CA . GLU A 1 107 ? 18.109 4.391 -18.863 1.00 63.09 107 GLU A CA 1
ATOM 887 C C . GLU A 1 107 ? 18.214 2.932 -19.343 1.00 63.09 107 GLU A C 1
ATOM 889 O O . GLU A 1 107 ? 17.229 2.199 -19.300 1.00 63.09 107 GLU A O 1
ATOM 894 N N . TRP A 1 108 ? 19.412 2.466 -19.706 1.00 64.50 108 TRP A N 1
ATOM 895 C CA . TRP A 1 108 ? 19.642 1.075 -20.118 1.00 64.50 108 TRP A CA 1
ATOM 896 C C . TRP A 1 108 ? 19.376 0.068 -18.989 1.00 64.50 108 TRP A C 1
ATOM 898 O O . TRP A 1 108 ? 18.919 -1.044 -19.246 1.00 64.50 108 TRP A O 1
ATOM 908 N N . GLN A 1 109 ? 19.584 0.470 -17.730 1.00 63.16 109 GLN A N 1
ATOM 909 C CA . GLN A 1 109 ? 19.287 -0.373 -16.574 1.00 63.16 109 GLN A CA 1
ATOM 910 C C . GLN A 1 109 ? 17.779 -0.562 -16.403 1.00 63.16 109 GLN A C 1
ATOM 912 O O . GLN A 1 109 ? 17.364 -1.586 -15.872 1.00 63.16 109 GLN A O 1
ATOM 917 N N . ILE A 1 110 ? 16.960 0.405 -16.825 1.00 62.91 110 ILE A N 1
ATOM 918 C CA . ILE A 1 110 ? 15.494 0.309 -16.779 1.00 62.91 110 ILE A CA 1
ATOM 919 C C . ILE A 1 110 ? 15.008 -0.688 -17.835 1.00 62.91 110 ILE A C 1
ATOM 921 O O . ILE A 1 110 ? 14.106 -1.472 -17.568 1.00 62.91 110 ILE A O 1
ATOM 925 N N . GLN A 1 111 ? 15.631 -0.687 -19.012 1.00 64.44 111 GLN A N 1
ATOM 926 C CA . GLN A 1 111 ? 15.246 -1.568 -20.111 1.00 64.44 111 GLN A CA 1
ATOM 927 C C . GLN A 1 111 ? 15.537 -3.040 -19.797 1.00 64.44 111 GLN A C 1
ATOM 929 O O . GLN A 1 111 ? 14.647 -3.873 -19.920 1.00 64.44 111 GLN A O 1
ATOM 934 N N . GLU A 1 112 ? 16.729 -3.329 -19.271 1.00 68.31 112 GLU A N 1
ATOM 935 C CA . GLU A 1 112 ? 17.077 -4.672 -18.788 1.00 68.31 112 GLU A CA 1
ATOM 936 C C . GLU A 1 112 ? 16.182 -5.121 -17.620 1.00 68.31 112 GLU A C 1
ATOM 938 O O . GLU A 1 112 ? 15.863 -6.298 -17.478 1.00 68.31 112 GLU A O 1
ATOM 943 N N . TRP A 1 113 ? 15.781 -4.177 -16.769 1.00 69.38 113 TRP A N 1
ATOM 944 C CA . TRP A 1 113 ? 14.943 -4.452 -15.610 1.00 69.38 113 TRP A CA 1
ATOM 945 C C . TRP A 1 113 ? 13.533 -4.879 -16.015 1.00 69.38 113 TRP A C 1
ATOM 947 O O . TRP A 1 113 ? 13.081 -5.914 -15.544 1.00 69.38 113 TRP A O 1
ATOM 957 N N . ILE A 1 114 ? 12.871 -4.165 -16.931 1.00 67.38 114 ILE A N 1
ATOM 958 C CA . ILE A 1 114 ? 11.519 -4.528 -17.397 1.00 67.38 114 ILE A CA 1
ATOM 959 C C . ILE A 1 114 ? 11.505 -5.941 -17.985 1.00 67.38 114 ILE A C 1
ATOM 961 O O . ILE A 1 114 ? 10.640 -6.734 -17.640 1.00 67.38 114 ILE A O 1
ATOM 965 N N . GLU A 1 115 ? 12.482 -6.263 -18.839 1.00 67.56 115 GLU A N 1
ATOM 966 C CA . GLU A 1 115 ? 12.562 -7.566 -19.515 1.00 67.56 115 GLU A CA 1
ATOM 967 C C . GLU A 1 115 ? 12.781 -8.738 -18.550 1.00 67.56 115 GLU A C 1
ATOM 969 O O . GLU A 1 115 ? 12.440 -9.870 -18.879 1.00 67.56 115 GLU A O 1
ATOM 974 N N . LYS A 1 116 ? 13.362 -8.482 -17.372 1.00 69.56 116 LYS A N 1
ATOM 975 C CA . LYS A 1 116 ? 13.682 -9.506 -16.365 1.00 69.56 116 LYS A CA 1
ATOM 976 C C . LYS A 1 116 ? 12.703 -9.554 -15.191 1.00 69.56 116 LYS A C 1
ATOM 978 O O . LYS A 1 116 ? 12.818 -10.457 -14.372 1.00 69.56 116 LYS A O 1
ATOM 983 N N . THR A 1 117 ? 11.824 -8.562 -15.065 1.00 69.69 117 THR A N 1
ATOM 984 C CA . THR A 1 117 ? 10.954 -8.390 -13.889 1.00 69.69 117 THR A CA 1
ATOM 985 C C . THR A 1 117 ? 9.581 -9.017 -14.079 1.00 69.69 117 THR A C 1
ATOM 987 O O . THR A 1 117 ? 8.995 -9.440 -13.095 1.00 69.69 117 THR A O 1
ATOM 990 N N . ASP A 1 118 ? 9.092 -9.099 -15.314 1.00 70.00 118 ASP A N 1
ATOM 991 C CA . ASP A 1 118 ? 7.891 -9.864 -15.664 1.00 70.00 118 ASP A CA 1
ATOM 992 C C . ASP A 1 118 ? 8.243 -11.367 -15.662 1.00 70.00 118 ASP A C 1
ATOM 994 O O . ASP A 1 118 ? 8.611 -11.948 -16.690 1.00 70.00 118 ASP A O 1
ATOM 998 N N . TYR A 1 119 ? 8.274 -11.968 -14.467 1.00 68.06 119 TYR A N 1
ATOM 999 C CA . TYR A 1 119 ? 8.779 -13.329 -14.249 1.00 68.06 119 TYR A CA 1
ATOM 1000 C C . TYR A 1 119 ? 7.796 -14.383 -14.750 1.00 68.06 119 TYR A C 1
ATOM 1002 O O . TYR A 1 119 ? 8.222 -15.461 -15.177 1.00 68.06 119 TYR A O 1
ATOM 1010 N N . ASP A 1 120 ? 6.499 -14.089 -14.688 1.00 71.56 120 ASP A N 1
ATOM 1011 C CA . ASP A 1 120 ? 5.447 -14.973 -15.185 1.00 71.56 120 ASP A CA 1
ATOM 1012 C C . ASP A 1 120 ? 5.050 -14.687 -16.646 1.00 71.56 120 ASP A C 1
ATOM 1014 O O . ASP A 1 120 ? 4.323 -15.484 -17.250 1.00 71.56 120 ASP A O 1
ATOM 1018 N N . SER A 1 121 ? 5.624 -13.638 -17.254 1.00 72.50 121 SER A N 1
ATOM 1019 C CA . SER A 1 121 ? 5.391 -13.220 -18.642 1.00 72.50 121 SER A CA 1
ATOM 1020 C C . SER A 1 121 ? 3.922 -12.894 -18.930 1.00 72.50 121 SER A C 1
ATOM 1022 O O . SER A 1 121 ? 3.464 -13.044 -20.072 1.00 72.50 121 SER A O 1
ATOM 1024 N N . ASP A 1 122 ? 3.165 -12.474 -17.912 1.00 74.81 122 ASP A N 1
ATOM 1025 C CA . ASP A 1 122 ? 1.759 -12.092 -18.052 1.00 74.81 122 ASP A CA 1
ATOM 1026 C C . ASP A 1 122 ? 1.583 -10.662 -18.607 1.00 74.81 122 ASP A C 1
ATOM 1028 O O . ASP A 1 122 ? 0.467 -10.248 -18.956 1.00 74.81 122 ASP A O 1
ATOM 1032 N N . GLY A 1 123 ? 2.691 -9.927 -18.773 1.00 67.19 123 GLY A N 1
ATOM 1033 C CA . GLY A 1 123 ? 2.731 -8.564 -19.297 1.00 67.19 123 GLY A CA 1
ATOM 1034 C C . GLY A 1 123 ? 2.374 -7.491 -18.266 1.00 67.19 123 GLY A C 1
ATOM 1035 O O . GLY A 1 123 ? 2.217 -6.316 -18.634 1.00 67.19 123 GLY A O 1
ATOM 1036 N N . LYS A 1 124 ? 2.220 -7.866 -16.996 1.00 69.25 124 LYS A N 1
ATOM 1037 C CA . LYS A 1 124 ? 2.029 -6.986 -15.841 1.00 69.25 124 LYS A CA 1
ATOM 1038 C C . LYS A 1 124 ? 3.269 -7.069 -14.955 1.00 69.25 124 LYS A C 1
ATOM 1040 O O . LYS A 1 124 ? 4.1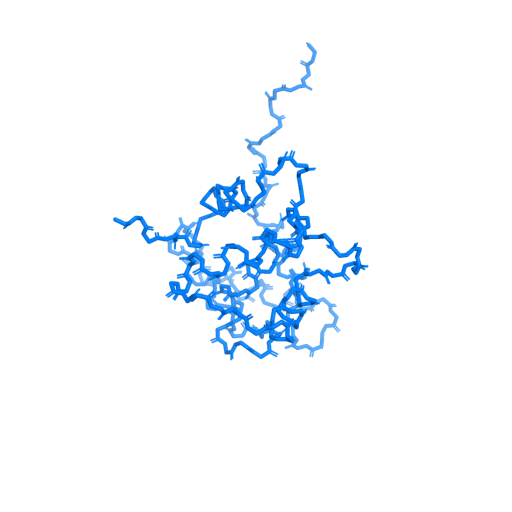36 -7.906 -15.132 1.00 69.25 124 LYS A O 1
ATOM 1045 N N . ILE A 1 125 ? 3.401 -6.104 -14.049 1.00 68.19 125 ILE A N 1
ATOM 1046 C CA . ILE A 1 125 ? 4.445 -6.145 -13.026 1.00 68.19 125 ILE A CA 1
ATOM 1047 C C . ILE A 1 125 ? 3.732 -6.035 -11.692 1.00 68.19 125 ILE A C 1
ATOM 1049 O O . ILE A 1 125 ? 3.220 -4.977 -11.329 1.00 68.19 125 ILE A O 1
ATOM 1053 N N . THR A 1 126 ? 3.662 -7.136 -10.963 1.00 69.38 126 THR A N 1
ATOM 1054 C CA . THR A 1 126 ? 3.091 -7.157 -9.618 1.00 69.38 126 THR A CA 1
ATOM 1055 C C . THR A 1 126 ? 3.972 -6.379 -8.636 1.00 69.38 126 THR A C 1
ATOM 1057 O O . THR A 1 126 ? 5.148 -6.111 -8.885 1.00 69.38 126 THR A O 1
ATOM 1060 N N . LEU A 1 127 ? 3.411 -5.995 -7.482 1.00 64.38 127 LEU A N 1
ATOM 1061 C CA . LEU A 1 127 ? 4.186 -5.325 -6.431 1.00 64.38 127 LEU A CA 1
ATOM 1062 C C . LEU A 1 127 ? 5.345 -6.209 -5.941 1.00 64.38 127 LEU A C 1
ATOM 1064 O O . LEU A 1 127 ? 6.416 -5.696 -5.629 1.00 64.38 127 LEU A O 1
ATOM 1068 N N . GLU A 1 128 ? 5.151 -7.527 -5.905 1.00 67.44 128 GLU A N 1
ATOM 1069 C CA . GLU A 1 128 ? 6.190 -8.488 -5.535 1.00 67.44 128 GLU A CA 1
ATOM 1070 C C . GLU A 1 128 ? 7.317 -8.523 -6.568 1.00 67.44 128 GLU A C 1
ATOM 1072 O O . GLU A 1 128 ? 8.483 -8.396 -6.201 1.00 67.44 128 GLU A O 1
ATOM 1077 N N . GLU A 1 129 ? 6.994 -8.591 -7.859 1.00 71.06 129 GLU A N 1
ATOM 1078 C CA . GLU A 1 129 ? 7.987 -8.510 -8.936 1.00 71.06 129 GLU A CA 1
ATOM 1079 C C . GLU A 1 129 ? 8.725 -7.168 -8.923 1.00 71.06 129 GLU A C 1
ATOM 1081 O O . GLU A 1 129 ? 9.954 -7.110 -9.019 1.00 71.06 129 GLU A O 1
ATOM 1086 N N . PHE A 1 130 ? 7.996 -6.073 -8.702 1.00 69.62 130 PHE A N 1
ATOM 1087 C CA . PHE A 1 130 ? 8.563 -4.738 -8.533 1.00 69.62 130 PHE A CA 1
ATOM 1088 C C . PHE A 1 130 ? 9.538 -4.665 -7.344 1.00 69.62 130 PHE A C 1
ATOM 1090 O O . PHE A 1 130 ? 10.628 -4.106 -7.461 1.00 69.62 130 PHE A O 1
ATOM 1097 N N . LYS A 1 131 ? 9.182 -5.259 -6.201 1.00 64.81 131 LYS A N 1
ATOM 1098 C CA . LYS A 1 131 ? 10.041 -5.318 -5.011 1.00 64.81 131 LYS A CA 1
ATOM 1099 C C . LYS A 1 131 ? 11.262 -6.203 -5.218 1.00 64.81 131 LYS A C 1
ATOM 1101 O O . LYS A 1 131 ? 12.366 -5.781 -4.893 1.00 64.81 131 LYS A O 1
ATOM 1106 N N . LEU A 1 132 ? 11.095 -7.402 -5.773 1.00 65.69 132 LEU A N 1
ATOM 1107 C CA . LEU A 1 132 ? 12.192 -8.342 -6.037 1.00 65.69 132 LEU A CA 1
ATOM 1108 C C . LEU A 1 132 ? 13.221 -7.744 -6.990 1.00 65.69 132 LEU A C 1
ATOM 1110 O O . LEU A 1 132 ? 14.433 -7.872 -6.814 1.00 65.69 132 LEU A O 1
ATOM 1114 N N . SER A 1 133 ? 12.733 -7.037 -7.993 1.00 63.28 133 SER A N 1
ATOM 1115 C CA . SER A 1 133 ? 13.573 -6.407 -8.994 1.00 63.28 133 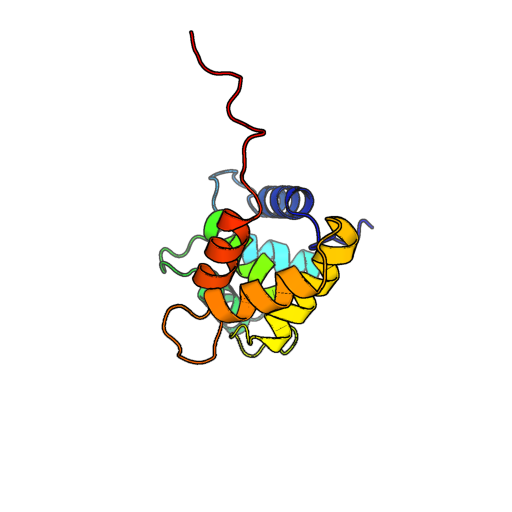SER A CA 1
ATOM 1116 C C . SER A 1 133 ? 14.272 -5.132 -8.485 1.00 63.28 133 SER A C 1
ATOM 1118 O O . SER A 1 133 ? 15.319 -4.758 -9.020 1.00 63.28 133 SER A O 1
ATOM 1120 N N . LEU A 1 134 ? 13.757 -4.499 -7.420 1.00 57.06 134 LEU A N 1
ATOM 1121 C CA . LEU A 1 134 ? 14.466 -3.489 -6.625 1.00 57.06 134 LEU A CA 1
ATOM 1122 C C . LEU A 1 134 ? 15.450 -4.108 -5.626 1.00 57.06 134 LEU A C 1
ATOM 1124 O O . LEU A 1 134 ? 16.545 -3.575 -5.465 1.00 57.06 134 LEU A O 1
ATOM 1128 N N . ALA A 1 135 ? 15.114 -5.237 -5.001 1.00 58.84 135 ALA A N 1
ATOM 1129 C CA . ALA A 1 135 ? 16.002 -5.957 -4.086 1.00 58.84 135 ALA A CA 1
ATO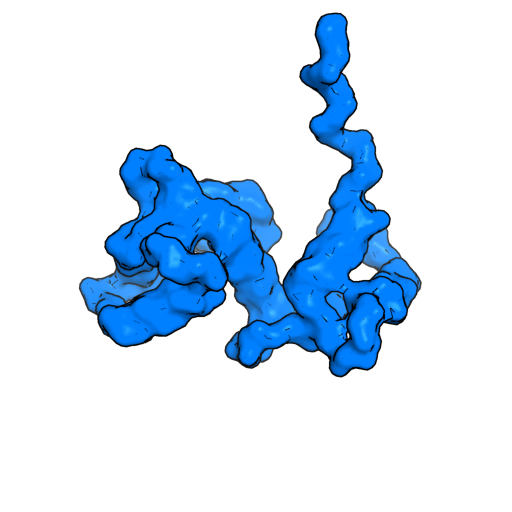M 1130 C C . ALA A 1 135 ? 17.272 -6.448 -4.804 1.00 58.84 135 ALA A C 1
ATOM 1132 O O . ALA A 1 135 ? 18.362 -6.397 -4.246 1.00 58.84 135 ALA A O 1
ATOM 1133 N N . GLY A 1 136 ? 17.162 -6.811 -6.088 1.00 49.19 136 GLY A N 1
ATOM 1134 C CA . GLY A 1 136 ? 18.309 -7.149 -6.938 1.00 49.19 136 GLY A CA 1
ATOM 1135 C C . GLY A 1 136 ? 19.214 -5.967 -7.334 1.00 49.19 136 GLY A C 1
ATOM 1136 O O . GLY A 1 136 ? 20.294 -6.197 -7.875 1.00 49.19 136 GLY A O 1
ATOM 1137 N N . LYS A 1 137 ? 18.804 -4.711 -7.092 1.00 51.56 137 LYS A N 1
ATOM 1138 C CA . LYS A 1 137 ? 19.589 -3.491 -7.402 1.00 51.56 137 LYS A CA 1
ATOM 1139 C C . LYS A 1 137 ? 19.895 -2.602 -6.196 1.00 51.56 137 LYS A C 1
ATOM 1141 O O . LYS A 1 137 ? 20.797 -1.775 -6.270 1.00 51.56 137 LYS A O 1
ATOM 1146 N N . THR A 1 138 ? 19.181 -2.789 -5.096 1.00 43.09 138 THR A N 1
ATOM 1147 C CA . THR A 1 138 ? 19.315 -2.054 -3.837 1.00 43.09 138 THR A CA 1
ATOM 1148 C C . THR A 1 138 ? 19.138 -3.056 -2.710 1.00 43.09 138 THR A C 1
ATOM 1150 O O . THR A 1 138 ? 18.042 -3.231 -2.196 1.00 43.09 138 THR A O 1
ATOM 1153 N N . LEU A 1 139 ? 20.223 -3.774 -2.435 1.00 40.78 139 LEU A N 1
ATOM 1154 C CA . LEU A 1 139 ? 20.691 -4.265 -1.133 1.00 40.78 139 LEU A CA 1
ATOM 1155 C C . LEU A 1 139 ? 21.981 -5.063 -1.391 1.00 40.78 139 LEU A C 1
ATOM 1157 O O . LEU A 1 139 ? 22.128 -6.220 -1.018 1.00 40.78 139 LEU A O 1
ATOM 1161 N N . VAL A 1 140 ? 22.926 -4.433 -2.090 1.00 39.97 140 VAL A N 1
ATOM 1162 C CA . VAL A 1 140 ? 24.336 -4.761 -1.888 1.00 39.97 140 VAL A CA 1
ATOM 1163 C C . VAL A 1 140 ? 24.799 -3.841 -0.757 1.00 39.97 140 VAL A C 1
ATOM 1165 O O . VAL A 1 140 ? 25.028 -2.659 -0.978 1.00 39.97 140 VAL A O 1
ATOM 1168 N N . ASP A 1 141 ? 24.839 -4.411 0.449 1.00 4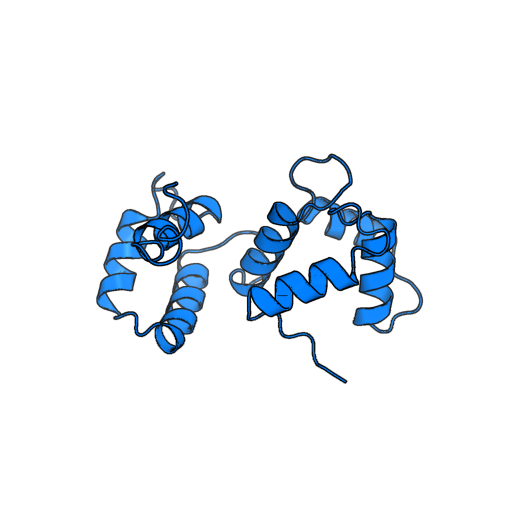3.03 141 ASP A N 1
ATOM 1169 C CA . ASP A 1 141 ? 25.955 -4.251 1.394 1.00 43.03 141 ASP A CA 1
ATOM 1170 C C . ASP A 1 141 ? 26.176 -2.928 2.174 1.00 43.03 141 ASP A C 1
ATOM 1172 O O . ASP A 1 141 ? 27.314 -2.494 2.303 1.00 43.03 141 ASP A O 1
ATOM 1176 N N . GLU A 1 142 ? 25.160 -2.303 2.792 1.00 43.31 142 GLU A N 1
ATOM 1177 C CA . GLU A 1 142 ? 25.432 -1.202 3.760 1.00 43.31 142 GLU A CA 1
ATOM 1178 C C . GLU A 1 142 ? 24.691 -1.247 5.117 1.00 43.31 142 GLU A C 1
ATOM 1180 O O . GLU A 1 142 ? 24.710 -0.262 5.846 1.00 43.31 142 GLU A O 1
ATOM 1185 N N . PHE A 1 143 ? 24.096 -2.374 5.535 1.00 40.62 143 PHE A N 1
ATOM 1186 C CA . PHE A 1 143 ? 23.485 -2.473 6.881 1.00 40.62 143 PHE A CA 1
ATOM 1187 C C . PHE A 1 143 ? 23.743 -3.782 7.647 1.00 40.62 143 PHE A C 1
ATOM 1189 O O . PHE A 1 143 ? 22.965 -4.131 8.528 1.00 40.62 143 PHE A O 1
ATOM 1196 N N . ASP A 1 144 ? 24.855 -4.475 7.383 1.00 43.72 144 ASP A N 1
ATOM 1197 C CA . ASP A 1 144 ? 25.243 -5.662 8.170 1.00 43.72 144 ASP A CA 1
ATOM 1198 C C . ASP A 1 144 ? 26.735 -5.675 8.560 1.00 43.72 144 ASP A C 1
ATOM 1200 O O . ASP A 1 144 ? 27.429 -6.681 8.454 1.00 43.72 144 ASP A O 1
ATOM 1204 N N . SER A 1 145 ? 27.263 -4.531 9.017 1.00 45.97 145 SER A N 1
ATOM 1205 C CA . SER A 1 145 ? 28.614 -4.454 9.601 1.00 45.97 145 SER A CA 1
ATOM 1206 C C . SER A 1 145 ? 28.626 -4.146 11.101 1.00 45.97 145 SER A C 1
ATOM 1208 O O . SER A 1 145 ? 29.574 -3.524 11.573 1.00 45.97 145 SER A O 1
ATOM 1210 N N . ASP A 1 146 ? 27.596 -4.537 11.859 1.00 50.38 146 ASP A N 1
ATOM 1211 C CA . ASP A 1 146 ? 27.577 -4.289 13.312 1.00 50.38 146 ASP A CA 1
ATOM 1212 C C . ASP A 1 146 ? 26.994 -5.430 14.162 1.00 50.38 146 ASP A C 1
ATOM 1214 O O . ASP A 1 146 ? 26.427 -5.191 15.225 1.00 50.38 146 ASP A O 1
ATOM 1218 N N . LEU A 1 147 ? 27.160 -6.694 13.749 1.00 50.28 147 LEU A N 1
ATOM 1219 C CA . LEU A 1 147 ? 26.942 -7.823 14.665 1.00 50.28 147 LEU A CA 1
ATOM 1220 C C . LEU A 1 147 ? 27.767 -9.075 14.317 1.00 50.28 147 LEU A C 1
ATOM 1222 O O . LEU A 1 147 ? 27.240 -10.129 13.978 1.00 50.28 147 LEU A O 1
ATOM 1226 N N . GLU A 1 148 ? 29.078 -8.990 14.543 1.00 42.22 148 GLU A N 1
ATOM 1227 C CA . GLU A 1 148 ? 29.866 -10.139 15.006 1.00 42.22 148 GLU A CA 1
ATOM 1228 C C . GLU A 1 148 ? 30.608 -9.749 16.299 1.00 42.22 148 GLU A C 1
ATOM 1230 O O . GLU A 1 148 ? 31.536 -8.949 16.272 1.00 42.22 148 GLU A O 1
ATOM 1235 N N . ILE A 1 149 ? 30.088 -10.294 17.411 1.00 44.62 149 ILE A N 1
ATOM 1236 C CA . ILE A 1 149 ? 30.665 -10.588 18.747 1.00 44.62 149 ILE A CA 1
ATOM 1237 C C . ILE A 1 149 ? 31.843 -9.747 19.272 1.00 44.62 149 ILE A C 1
ATOM 1239 O O . ILE A 1 149 ? 32.974 -9.891 18.760 1.00 44.62 149 ILE A O 1
#

pLDDT: mean 70.81, std 14.05, range [32.62, 92.06]

Organism: Lepeophtheirus salmonis (NCBI:txid72036)

InterPro domains:
  IPR002048 EF-hand domain [PF13499] (10-74)
  IPR002048 EF-hand domain [PF13499] (78-131)
  IPR002048 EF-hand domain [PS50222] (7-42)
  IPR002048 EF-hand domain [PS50222] (45-80)
  IPR002048 EF-hand domain [SM00054] (11-39)
  IPR002048 EF-hand domain [SM00054] (49-77)
  IPR002048 EF-hand domain [SM00054] (78-99)
  IPR002048 EF-hand domain [SM00054] (109-137)
  IPR002048 EF-hand domain [cd00051] (11-74)
  IPR002048 EF-hand domain [cd00051] (79-130)
  IPR011992 EF-hand domain pair [SSF47473] (10-133)
  IPR018247 EF-Hand 1, calcium-binding site [PS00018] (118-130)
  IPR050145 Centrin/CML-like [PTHR23050] (7-74)

Foldseek 3Di:
DPPQDLPDPVSLVVLQVVLPPVPPQWHALVSQQVSCCVNVVHPDDDPVVSVVVQPLQCVVPPRIRHPVSSNLVSVCVQQVPVPPSFRALVSLLVVVVVVCVVPVDDPVLSVVLSVVLPPVVPRGHGSVSSVVSVVVVPDPDDPPPPDDD

Sequence (149 aa):
MNVLNFDNPEDLKEIFQKMDWDKDGTISLGEFKAFLKTTRNEESVNDDELKLAFSKIDIDGDHYIKWEEFSDAMIKIQIDYNNDGYITPKEAIKAFKKLRERFAIHEWQIQEWIEKTDYDSDGKITLEEFKLSLAGKTLVDEFDSDLEI